Protein AF-S7Q0W9-F1 (afdb_monomer_lite)

Structure (mmCIF, N/CA/C/O backbone):
data_AF-S7Q0W9-F1
#
_entry.id   AF-S7Q0W9-F1
#
loop_
_atom_site.group_PDB
_atom_site.id
_atom_site.type_symbol
_atom_site.label_atom_id
_atom_site.label_alt_id
_atom_site.label_comp_id
_atom_site.label_asym_id
_atom_site.label_entity_id
_atom_site.label_seq_id
_atom_site.pdbx_PDB_ins_code
_atom_site.Cartn_x
_atom_site.Cartn_y
_atom_site.Cartn_z
_atom_site.occupancy
_atom_site.B_iso_or_equiv
_atom_site.auth_seq_id
_atom_site.auth_comp_id
_atom_site.auth_asym_id
_atom_site.auth_atom_id
_atom_site.pdbx_PDB_model_num
ATOM 1 N N . MET A 1 1 ? -0.832 9.168 19.005 1.00 63.47 1 MET A N 1
ATOM 2 C CA . MET A 1 1 ? -0.633 8.252 17.858 1.00 63.47 1 MET A CA 1
ATOM 3 C C . MET A 1 1 ? 0.011 8.945 16.665 1.00 63.47 1 MET A C 1
ATOM 5 O O . MET A 1 1 ? 0.946 8.367 16.146 1.00 63.47 1 MET A O 1
ATOM 9 N N . SER 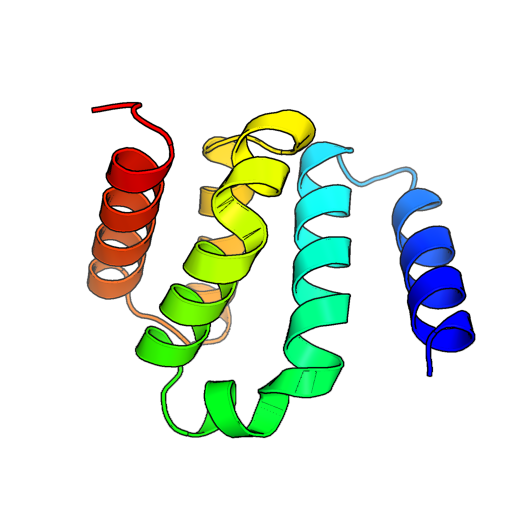A 1 2 ? -0.405 10.161 16.273 1.00 74.88 2 SER A N 1
ATOM 10 C CA . SER A 1 2 ? 0.202 10.893 15.137 1.00 74.88 2 SER A CA 1
ATOM 11 C C . SER A 1 2 ? 1.738 10.989 15.201 1.00 74.88 2 SER A C 1
ATOM 13 O O . SER A 1 2 ? 2.409 10.589 14.261 1.00 74.88 2 SER A O 1
ATOM 15 N N . TRP A 1 3 ? 2.298 11.392 16.348 1.00 79.88 3 TRP A N 1
ATOM 16 C CA . TRP A 1 3 ? 3.754 11.503 16.531 1.00 79.88 3 TRP A CA 1
ATOM 17 C C . TRP A 1 3 ? 4.513 10.182 16.311 1.00 79.88 3 TRP A C 1
ATOM 19 O O . TRP A 1 3 ? 5.547 10.177 15.666 1.00 79.88 3 TRP A O 1
ATOM 29 N N . PHE A 1 4 ? 3.955 9.052 16.759 1.00 81.81 4 PHE A N 1
ATOM 30 C CA . PHE A 1 4 ? 4.564 7.729 16.561 1.00 81.81 4 PHE A CA 1
ATOM 31 C C . PHE A 1 4 ? 4.585 7.299 15.087 1.00 81.81 4 PHE A C 1
ATOM 33 O O . PHE A 1 4 ? 5.496 6.601 14.663 1.00 81.81 4 PHE A O 1
ATOM 40 N N . VAL A 1 5 ? 3.572 7.690 14.307 1.00 83.31 5 VAL A N 1
ATOM 41 C CA . VAL A 1 5 ? 3.547 7.413 12.863 1.00 83.31 5 VAL A CA 1
ATOM 42 C C . VAL A 1 5 ? 4.626 8.226 12.154 1.00 83.31 5 VAL A C 1
ATOM 44 O O . VAL A 1 5 ? 5.331 7.669 11.327 1.00 83.31 5 VAL A O 1
ATOM 47 N N . ILE A 1 6 ? 4.775 9.504 12.511 1.00 84.94 6 ILE A N 1
ATOM 48 C CA . ILE A 1 6 ? 5.783 10.395 11.920 1.00 84.94 6 ILE A CA 1
ATOM 49 C C . ILE A 1 6 ? 7.196 9.881 12.211 1.00 84.94 6 ILE A C 1
ATOM 51 O O . ILE A 1 6 ? 7.958 9.685 11.277 1.00 84.94 6 ILE A O 1
ATOM 55 N N . ASP A 1 7 ? 7.497 9.563 13.471 1.00 89.19 7 ASP A N 1
ATOM 56 C CA . ASP A 1 7 ? 8.800 9.030 13.902 1.00 89.19 7 ASP A CA 1
ATOM 57 C C . ASP A 1 7 ? 9.179 7.750 13.131 1.00 89.19 7 ASP A C 1
ATOM 59 O O . ASP A 1 7 ? 10.284 7.601 12.619 1.00 89.19 7 ASP A O 1
ATOM 63 N N . LYS A 1 8 ? 8.212 6.842 12.937 1.00 87.94 8 LYS A N 1
ATOM 64 C CA . LYS A 1 8 ? 8.418 5.615 12.153 1.00 87.94 8 LYS A CA 1
ATOM 65 C C . LYS A 1 8 ? 8.593 5.867 10.659 1.00 87.94 8 LYS A C 1
ATOM 67 O O . LYS A 1 8 ? 9.300 5.109 10.003 1.00 87.94 8 LYS A O 1
ATOM 72 N N . GLU A 1 9 ? 7.919 6.867 10.104 1.00 89.00 9 GLU A N 1
ATOM 73 C CA . GLU A 1 9 ? 8.098 7.245 8.703 1.00 89.00 9 GLU A CA 1
ATOM 74 C C . GLU A 1 9 ? 9.472 7.891 8.488 1.00 89.00 9 GLU A C 1
ATOM 76 O O . GLU A 1 9 ? 10.150 7.521 7.535 1.00 89.00 9 GLU A O 1
ATOM 81 N N . GLU A 1 10 ? 9.922 8.763 9.392 1.00 87.56 10 GLU A N 1
ATOM 82 C CA . GLU A 1 10 ? 11.266 9.361 9.361 1.00 87.56 10 GLU A CA 1
ATOM 83 C C . GLU A 1 10 ? 12.356 8.278 9.375 1.00 87.56 10 GLU A C 1
ATOM 85 O O . GLU A 1 10 ? 13.178 8.242 8.459 1.00 87.56 10 GLU A O 1
ATOM 90 N N . GLU A 1 11 ? 12.274 7.306 10.293 1.00 90.00 11 GLU A N 1
ATOM 91 C CA . GLU A 1 11 ? 13.184 6.147 10.325 1.00 90.00 11 GLU A CA 1
ATOM 92 C C . GLU A 1 11 ? 13.221 5.374 8.987 1.00 90.00 11 GLU A C 1
ATOM 94 O O . GLU A 1 11 ? 14.271 4.885 8.571 1.00 90.00 11 GLU A O 1
ATOM 99 N N . ILE A 1 12 ? 12.081 5.235 8.295 1.00 91.62 12 ILE A N 1
ATOM 100 C CA . ILE A 1 12 ? 12.007 4.545 6.994 1.00 91.62 12 ILE A CA 1
ATOM 101 C C . ILE A 1 12 ? 12.714 5.360 5.906 1.00 91.62 12 ILE A C 1
ATOM 103 O O . ILE A 1 12 ? 13.405 4.789 5.055 1.00 91.62 12 ILE A O 1
ATOM 107 N N . PHE A 1 13 ? 12.538 6.681 5.903 1.00 89.38 13 PHE A N 1
ATOM 108 C CA . PHE A 1 13 ? 13.129 7.538 4.877 1.00 89.38 13 PHE A CA 1
ATOM 109 C C . PHE A 1 13 ? 14.651 7.679 5.013 1.00 89.38 13 PHE A C 1
ATOM 111 O O . PHE A 1 13 ? 15.322 7.878 3.998 1.00 89.38 13 PHE A O 1
ATOM 118 N N . GLU A 1 14 ? 15.196 7.449 6.207 1.00 92.38 14 GLU A N 1
ATOM 119 C CA . GLU A 1 14 ? 16.638 7.412 6.493 1.00 92.38 14 GLU A CA 1
ATOM 120 C C . GLU A 1 14 ? 17.355 6.130 6.012 1.00 92.38 14 GLU A C 1
ATOM 122 O O . GLU A 1 14 ? 18.575 6.034 6.110 1.00 92.38 14 GLU A O 1
ATOM 127 N N . LEU A 1 15 ? 16.644 5.132 5.466 1.00 89.50 15 LEU A N 1
ATOM 128 C CA . LEU A 1 15 ? 17.269 3.893 4.979 1.00 89.50 15 LEU A CA 1
ATOM 129 C C . LEU A 1 15 ? 18.049 4.108 3.668 1.00 89.50 15 LEU A C 1
ATOM 131 O O . LEU A 1 15 ? 17.453 4.188 2.598 1.00 89.50 15 LEU A O 1
ATOM 135 N N . ASP A 1 16 ? 19.378 4.130 3.710 1.00 89.44 16 ASP A N 1
ATOM 136 C CA . ASP A 1 16 ? 20.207 4.404 2.520 1.00 89.44 16 ASP A CA 1
ATOM 137 C C . ASP A 1 16 ? 20.120 3.327 1.416 1.00 89.44 16 ASP A C 1
ATOM 139 O O . ASP A 1 16 ? 20.247 3.631 0.231 1.00 89.44 16 ASP A O 1
ATOM 143 N N . ASP A 1 17 ? 19.842 2.073 1.785 1.00 92.62 17 ASP A N 1
ATOM 144 C CA . ASP A 1 17 ? 19.868 0.920 0.867 1.00 92.62 17 ASP A CA 1
ATOM 145 C C . ASP A 1 17 ? 18.491 0.560 0.271 1.00 92.62 17 ASP A C 1
ATOM 147 O O . ASP A 1 17 ? 18.312 -0.510 -0.322 1.00 92.62 17 ASP A O 1
ATOM 151 N N . VAL A 1 18 ? 17.488 1.427 0.439 1.00 92.69 18 VAL A N 1
ATOM 152 C CA . VAL A 1 18 ? 16.115 1.194 -0.033 1.00 92.69 18 VAL A CA 1
ATOM 153 C C . VAL A 1 18 ? 15.709 2.296 -1.003 1.00 92.69 18 VAL A C 1
ATOM 155 O O . VAL A 1 18 ? 15.897 3.478 -0.730 1.00 92.69 18 VAL A O 1
ATOM 158 N N . ARG A 1 19 ? 15.114 1.910 -2.137 1.00 94.06 19 ARG A N 1
ATOM 159 C CA . ARG A 1 19 ? 14.589 2.863 -3.124 1.00 94.06 19 ARG A CA 1
ATOM 160 C C . ARG A 1 19 ? 13.466 3.702 -2.520 1.00 94.06 19 ARG A C 1
ATOM 162 O O . ARG A 1 19 ? 12.656 3.185 -1.749 1.00 94.06 19 ARG A O 1
ATOM 169 N N . ASP A 1 20 ? 13.359 4.956 -2.939 1.00 95.31 20 ASP A N 1
ATOM 170 C CA . ASP A 1 20 ? 12.350 5.883 -2.421 1.00 95.31 20 ASP A CA 1
ATOM 171 C C . ASP A 1 20 ? 10.920 5.378 -2.636 1.00 95.31 20 ASP A C 1
ATOM 173 O O . ASP A 1 20 ? 10.082 5.479 -1.741 1.00 95.31 20 ASP A O 1
ATOM 177 N N . GLU A 1 21 ? 10.640 4.728 -3.765 1.00 96.50 21 GLU A N 1
ATOM 178 C CA . GLU A 1 21 ? 9.316 4.166 -4.034 1.00 96.50 21 GLU A CA 1
ATOM 179 C C . GLU A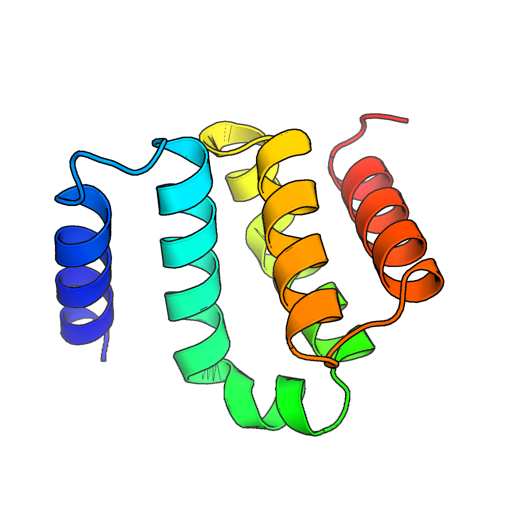 1 21 ? 8.964 3.014 -3.081 1.00 96.50 21 GLU A C 1
ATOM 181 O O . GLU A 1 21 ? 7.810 2.858 -2.674 1.00 96.50 21 GLU A O 1
ATOM 186 N N . ASP A 1 22 ? 9.958 2.207 -2.698 1.00 96.06 22 ASP A N 1
ATOM 187 C CA . ASP A 1 22 ? 9.765 1.116 -1.742 1.00 96.06 22 ASP A CA 1
ATOM 188 C C . ASP A 1 22 ? 9.601 1.667 -0.315 1.00 96.06 22 ASP A C 1
ATOM 190 O O . ASP A 1 22 ? 8.752 1.174 0.430 1.00 96.06 22 ASP A O 1
ATOM 194 N N . LYS A 1 23 ? 10.325 2.740 0.043 1.00 96.75 23 LYS A N 1
ATOM 195 C CA . LYS A 1 23 ? 10.127 3.483 1.302 1.00 96.75 23 LYS A CA 1
ATOM 196 C C . LYS A 1 23 ? 8.712 4.044 1.403 1.00 96.75 23 LYS A C 1
ATOM 198 O O . LYS A 1 23 ? 8.068 3.890 2.439 1.00 96.75 23 LYS A O 1
ATOM 203 N N . VAL A 1 24 ? 8.186 4.618 0.318 1.00 97.00 24 VAL A N 1
ATOM 204 C CA . VAL A 1 24 ? 6.791 5.081 0.256 1.00 97.00 24 VAL A CA 1
ATOM 205 C C . VAL A 1 24 ? 5.832 3.919 0.521 1.00 97.00 24 VAL A C 1
ATOM 207 O O . VAL A 1 24 ? 4.945 4.044 1.364 1.00 97.00 24 VAL A O 1
ATOM 210 N N . MET A 1 25 ? 6.020 2.761 -0.119 1.00 98.06 25 MET A N 1
ATOM 211 C CA . MET A 1 25 ? 5.178 1.584 0.145 1.00 98.06 25 MET A CA 1
ATOM 212 C C . MET A 1 25 ? 5.254 1.121 1.609 1.00 98.06 25 MET A C 1
ATOM 214 O O . MET A 1 25 ? 4.216 0.810 2.202 1.00 98.06 25 MET A O 1
ATOM 218 N N . MET A 1 26 ? 6.452 1.118 2.202 1.00 96.81 26 MET A N 1
ATOM 219 C CA . MET A 1 26 ? 6.668 0.784 3.615 1.00 96.81 26 MET A CA 1
ATOM 220 C C . MET A 1 26 ? 5.941 1.755 4.550 1.00 96.81 26 MET A C 1
ATOM 222 O O . MET A 1 26 ? 5.237 1.306 5.455 1.00 96.81 26 MET A O 1
ATOM 226 N N . ALA A 1 27 ? 6.069 3.062 4.312 1.00 96.69 27 ALA A N 1
ATOM 227 C CA . ALA A 1 27 ? 5.434 4.114 5.102 1.00 96.69 27 ALA A CA 1
ATOM 228 C C . ALA A 1 27 ? 3.900 4.019 5.042 1.00 96.69 27 ALA A C 1
ATOM 230 O O . ALA A 1 27 ? 3.235 3.918 6.078 1.00 96.69 27 ALA A O 1
ATOM 231 N N . LEU A 1 28 ? 3.336 3.948 3.829 1.00 97.50 28 LEU A N 1
ATOM 232 C CA . LEU A 1 28 ? 1.890 3.830 3.621 1.00 97.50 28 LEU A CA 1
ATOM 233 C C . LEU A 1 28 ? 1.332 2.575 4.298 1.00 97.50 28 LEU A C 1
ATOM 235 O O . LEU A 1 28 ? 0.319 2.637 5.000 1.00 97.50 28 LEU A O 1
ATOM 239 N N . TRP A 1 29 ? 2.001 1.430 4.131 1.00 97.69 29 TRP A N 1
ATOM 240 C CA . TRP A 1 29 ? 1.572 0.196 4.780 1.00 97.69 29 TRP A CA 1
ATOM 241 C C . TRP A 1 29 ? 1.684 0.270 6.300 1.00 97.69 29 TRP A C 1
ATOM 243 O O . TRP A 1 29 ? 0.747 -0.123 6.994 1.00 97.69 29 TRP A O 1
ATOM 253 N N . GLY A 1 30 ? 2.809 0.767 6.822 1.00 96.00 30 GLY A N 1
ATOM 254 C CA . GLY A 1 30 ? 3.061 0.893 8.256 1.00 96.00 30 GLY A CA 1
ATOM 255 C C . GLY A 1 30 ? 1.982 1.719 8.950 1.00 96.00 30 GLY A C 1
ATOM 256 O O . GLY A 1 30 ? 1.402 1.280 9.949 1.00 96.00 30 GLY A O 1
ATOM 257 N N . ARG A 1 31 ? 1.629 2.863 8.357 1.00 95.31 31 ARG A N 1
ATOM 258 C CA . ARG A 1 31 ? 0.518 3.708 8.804 1.00 95.31 31 ARG A CA 1
ATOM 259 C C . ARG A 1 31 ? -0.815 2.962 8.772 1.00 95.31 31 ARG A C 1
ATOM 261 O O . ARG A 1 31 ? -1.545 2.958 9.765 1.00 95.31 31 ARG A O 1
ATOM 268 N N . TRP A 1 32 ? -1.131 2.310 7.654 1.00 97.12 32 TRP A N 1
ATOM 269 C CA . TRP A 1 32 ? -2.414 1.636 7.480 1.00 97.12 32 TRP A CA 1
ATOM 270 C C . TRP A 1 32 ? -2.605 0.472 8.453 1.00 97.12 32 TRP A C 1
ATOM 272 O O . TRP A 1 32 ? -3.648 0.351 9.105 1.00 97.12 32 TRP A O 1
ATOM 282 N N . ILE A 1 33 ? -1.594 -0.395 8.563 1.00 96.50 33 ILE A N 1
ATOM 283 C CA . ILE A 1 33 ? -1.686 -1.634 9.331 1.00 96.50 33 ILE A CA 1
ATOM 284 C C . ILE A 1 33 ? -1.762 -1.365 10.830 1.00 96.50 33 ILE A C 1
ATOM 286 O O . ILE A 1 33 ? -2.437 -2.114 11.536 1.00 96.50 33 ILE A O 1
ATOM 290 N N . LEU A 1 34 ? -1.155 -0.274 11.312 1.00 94.44 34 LEU A N 1
ATOM 291 C CA . LEU A 1 34 ? -1.246 0.153 12.708 1.00 94.44 34 LEU A CA 1
ATOM 292 C C . LEU A 1 34 ? -2.708 0.323 13.153 1.00 94.44 34 LEU A C 1
ATOM 294 O O . LEU A 1 34 ? -3.071 -0.082 14.255 1.00 94.44 34 LEU A O 1
ATOM 298 N N . LEU A 1 35 ? -3.553 0.874 12.277 1.00 94.81 35 LEU A N 1
ATOM 299 C CA . LEU A 1 35 ? -4.969 1.130 12.554 1.00 94.81 35 LEU A CA 1
ATOM 300 C C . LEU A 1 35 ? -5.882 -0.024 12.113 1.00 94.81 35 LEU A C 1
ATOM 302 O O . LEU A 1 35 ? -6.950 -0.231 12.688 1.00 94.81 35 LEU A O 1
ATOM 306 N N . ASN A 1 36 ? -5.464 -0.802 11.111 1.00 97.31 36 ASN A N 1
ATOM 307 C CA . ASN A 1 36 ? -6.314 -1.784 10.437 1.00 97.31 36 ASN A CA 1
ATOM 308 C C . ASN A 1 36 ? -5.874 -3.245 10.630 1.00 97.31 36 ASN A C 1
ATOM 310 O O . ASN A 1 36 ? -6.416 -4.137 9.971 1.00 97.31 36 ASN A O 1
ATOM 314 N N . ARG A 1 37 ? -4.949 -3.545 11.554 1.00 96.69 37 ARG A N 1
ATOM 315 C CA . ARG A 1 37 ? -4.408 -4.906 11.757 1.00 96.69 37 ARG A CA 1
ATOM 316 C C . ARG A 1 37 ? -5.483 -5.982 11.894 1.00 96.69 37 ARG A C 1
ATOM 318 O O . ARG A 1 37 ? -5.400 -7.020 11.244 1.00 96.69 37 ARG A O 1
ATOM 325 N N . ASN A 1 38 ? -6.510 -5.737 12.705 1.00 97.38 38 ASN A N 1
ATOM 326 C CA . ASN A 1 38 ? -7.588 -6.710 12.917 1.00 97.38 38 ASN A CA 1
ATOM 327 C C . ASN A 1 38 ? -8.427 -6.927 11.649 1.00 97.38 38 ASN A C 1
ATOM 329 O O . ASN A 1 38 ? -8.868 -8.043 11.383 1.00 97.38 38 ASN A O 1
ATOM 333 N N . LYS A 1 39 ? -8.616 -5.876 10.840 1.00 95.50 39 LYS A N 1
ATOM 334 C CA . LYS A 1 39 ? -9.291 -5.965 9.540 1.00 95.50 39 LYS A CA 1
ATOM 335 C C . LYS A 1 39 ? -8.467 -6.801 8.561 1.00 95.50 39 LYS A C 1
ATOM 337 O O . LYS A 1 39 ? -9.043 -7.648 7.889 1.00 95.50 39 LYS A O 1
ATOM 342 N N . PHE A 1 40 ? -7.149 -6.597 8.533 1.00 98.00 40 PHE A N 1
ATOM 343 C CA . PHE A 1 40 ? -6.227 -7.349 7.685 1.00 98.00 40 PHE A CA 1
ATOM 344 C C . PHE A 1 40 ? -6.153 -8.831 8.056 1.00 98.00 40 PHE A C 1
ATOM 346 O O . PHE A 1 40 ? -6.332 -9.681 7.197 1.00 98.00 40 PHE A O 1
ATOM 353 N N . VAL A 1 41 ? -5.946 -9.158 9.335 1.00 98.06 41 VAL A N 1
ATOM 354 C CA . VAL A 1 41 ? -5.788 -10.557 9.778 1.00 98.06 41 VAL A CA 1
ATOM 355 C C . VAL A 1 41 ? -7.072 -11.370 9.610 1.00 98.06 41 VAL A C 1
ATOM 357 O O . VAL A 1 41 ? -7.009 -12.573 9.380 1.00 98.06 41 VAL A O 1
ATOM 360 N N . ARG A 1 42 ? -8.242 -10.728 9.698 1.00 98.25 42 ARG A N 1
ATOM 361 C CA . ARG A 1 42 ? -9.528 -11.403 9.484 1.00 98.25 42 ARG A CA 1
ATOM 362 C C . ARG A 1 42 ? -9.704 -11.890 8.043 1.00 98.25 42 ARG A C 1
ATOM 364 O O . ARG A 1 42 ? -10.341 -12.916 7.835 1.00 98.25 42 ARG A O 1
ATOM 371 N N . ASP A 1 43 ? -9.200 -11.136 7.071 1.00 98.31 43 ASP A N 1
ATOM 372 C CA . ASP A 1 43 ? -9.245 -11.475 5.648 1.00 98.31 43 ASP A CA 1
ATOM 373 C C . ASP A 1 43 ? -8.130 -10.708 4.929 1.00 98.31 43 ASP A C 1
ATOM 375 O O . ASP A 1 43 ? -8.269 -9.512 4.651 1.00 98.31 43 ASP A O 1
ATOM 379 N N . TYR A 1 44 ? -7.016 -11.391 4.651 1.00 98.50 44 TYR A N 1
ATOM 380 C CA . TYR A 1 44 ? -5.830 -10.762 4.069 1.00 98.50 44 TYR A CA 1
ATOM 381 C C . TYR A 1 44 ? -6.127 -10.112 2.723 1.00 98.50 44 TYR A C 1
ATOM 383 O O . TYR A 1 44 ? -5.710 -8.983 2.483 1.00 98.50 44 TYR A O 1
ATOM 391 N N . TYR A 1 45 ? -6.906 -10.778 1.869 1.00 98.56 45 TYR A N 1
ATOM 392 C CA . TYR A 1 45 ? -7.230 -10.261 0.546 1.00 98.56 45 TYR A CA 1
ATOM 393 C C . TYR A 1 45 ? -8.088 -8.999 0.629 1.00 98.56 45 TYR A C 1
ATOM 395 O O . TYR A 1 45 ? -7.741 -7.976 0.037 1.00 98.56 45 TYR A O 1
ATOM 403 N N . ARG A 1 46 ? -9.180 -9.026 1.403 1.00 98.44 46 ARG A N 1
ATOM 404 C CA . ARG A 1 46 ? -10.022 -7.832 1.591 1.00 98.44 46 ARG A CA 1
ATOM 405 C C . ARG A 1 46 ? -9.282 -6.716 2.322 1.00 98.44 46 ARG A C 1
ATOM 407 O O . ARG A 1 46 ? -9.543 -5.546 2.057 1.00 98.44 46 ARG A O 1
ATOM 414 N N . GLY A 1 47 ? -8.373 -7.064 3.230 1.00 98.44 47 GLY A N 1
ATOM 415 C CA . GLY A 1 47 ? -7.491 -6.113 3.891 1.00 98.44 47 GLY A CA 1
ATOM 416 C C . GLY A 1 47 ? -6.563 -5.411 2.902 1.00 98.44 47 GLY A C 1
ATOM 417 O O . GLY A 1 47 ? -6.515 -4.187 2.890 1.00 98.44 47 GLY A O 1
ATOM 418 N N . THR A 1 48 ? -5.899 -6.161 2.022 1.00 98.56 48 THR A N 1
ATOM 419 C CA . THR A 1 48 ? -5.039 -5.587 0.979 1.00 98.56 48 THR A CA 1
ATOM 420 C C . THR A 1 48 ? -5.825 -4.728 -0.010 1.00 98.56 48 THR A C 1
ATOM 422 O O . THR A 1 48 ? -5.351 -3.656 -0.373 1.00 98.56 48 THR A O 1
ATOM 425 N N . ILE A 1 49 ? -7.032 -5.142 -0.416 1.00 98.69 49 ILE A N 1
ATOM 426 C CA . ILE A 1 49 ? -7.905 -4.300 -1.252 1.00 98.69 49 ILE A CA 1
ATOM 427 C C . ILE A 1 49 ? -8.215 -2.980 -0.544 1.00 98.69 49 ILE A C 1
ATOM 429 O O . ILE A 1 49 ? -8.040 -1.927 -1.142 1.00 98.69 49 ILE A O 1
ATOM 433 N N . ALA A 1 50 ? -8.581 -3.021 0.739 1.00 98.62 50 ALA A N 1
ATOM 434 C CA . ALA A 1 50 ? -8.874 -1.809 1.497 1.00 98.62 50 ALA A CA 1
ATOM 435 C C . ALA A 1 50 ? -7.657 -0.881 1.660 1.00 98.62 50 ALA A C 1
ATOM 437 O O . ALA A 1 50 ? -7.825 0.332 1.651 1.00 98.62 50 ALA A O 1
ATOM 438 N N . PHE A 1 51 ? -6.450 -1.434 1.797 1.00 98.56 51 PHE A N 1
ATOM 439 C CA . PHE A 1 51 ? -5.214 -0.651 1.777 1.00 98.56 51 PHE A CA 1
ATOM 440 C C . PHE A 1 51 ? -5.017 0.058 0.428 1.00 98.56 51 PHE A C 1
ATOM 442 O O . PHE A 1 51 ? -4.727 1.251 0.393 1.00 98.56 51 PHE A O 1
ATOM 449 N N . VAL A 1 52 ? -5.211 -0.661 -0.682 1.00 98.50 52 VAL A N 1
ATOM 450 C CA . VAL A 1 52 ? -5.097 -0.084 -2.030 1.00 98.50 52 VAL A CA 1
ATOM 451 C C . VAL A 1 52 ? -6.171 0.977 -2.269 1.00 98.50 52 VAL A C 1
ATOM 453 O O . VAL A 1 52 ? -5.844 2.040 -2.780 1.00 98.50 52 VAL A O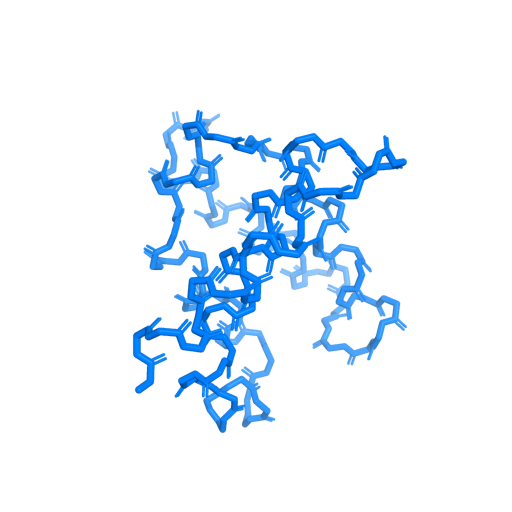 1
ATOM 456 N N . ASP A 1 53 ? -7.418 0.737 -1.861 1.00 98.50 53 ASP A N 1
ATOM 457 C CA . ASP A 1 53 ? -8.508 1.717 -1.965 1.00 98.50 53 ASP A CA 1
ATOM 458 C C . ASP A 1 53 ? -8.192 3.024 -1.230 1.00 98.50 53 ASP A C 1
ATOM 460 O O . ASP A 1 53 ? -8.566 4.099 -1.690 1.00 98.50 53 ASP A O 1
ATOM 464 N N . GLU A 1 54 ? -7.503 2.941 -0.092 1.00 98.50 54 GLU A N 1
ATOM 465 C CA . GLU A 1 54 ? -7.165 4.109 0.722 1.00 98.50 54 GLU A CA 1
ATOM 466 C C . GLU A 1 54 ? -5.994 4.912 0.143 1.00 98.50 54 GLU A C 1
ATOM 468 O O . GLU A 1 54 ? -5.975 6.136 0.253 1.00 98.50 54 GLU A O 1
ATOM 473 N N . TYR A 1 55 ? -5.033 4.243 -0.500 1.00 98.31 55 TYR A N 1
ATOM 474 C CA . TYR A 1 55 ? -3.760 4.858 -0.882 1.00 98.31 55 TYR A CA 1
ATOM 475 C C . TYR A 1 55 ? -3.444 4.855 -2.376 1.00 98.31 55 TYR A C 1
ATOM 477 O O . TYR A 1 55 ? -2.350 5.275 -2.749 1.00 98.31 55 TYR A O 1
ATOM 485 N N . TRP A 1 56 ? -4.353 4.427 -3.257 1.00 98.19 56 TRP A N 1
ATOM 486 C CA . TRP A 1 56 ? -4.061 4.324 -4.693 1.00 98.19 56 TRP A CA 1
ATOM 487 C C . TRP A 1 56 ? -3.536 5.634 -5.308 1.00 98.19 56 TRP A C 1
ATOM 489 O O . TRP A 1 56 ? -2.640 5.575 -6.147 1.00 98.19 56 TRP A O 1
ATOM 499 N N . GLU A 1 57 ? -4.027 6.804 -4.882 1.00 97.94 57 GLU A N 1
ATOM 500 C CA . GLU A 1 57 ? -3.541 8.105 -5.373 1.00 97.94 57 GLU A CA 1
ATOM 501 C C . GLU A 1 57 ? -2.087 8.353 -4.968 1.00 97.94 57 GLU A C 1
ATOM 503 O O . GLU A 1 57 ? -1.260 8.714 -5.804 1.00 97.94 57 GLU A O 1
ATOM 508 N N . MET A 1 58 ? -1.753 8.103 -3.698 1.00 97.69 58 MET A N 1
ATOM 509 C CA . MET A 1 58 ? -0.388 8.258 -3.189 1.00 97.69 58 MET A CA 1
ATOM 510 C C . MET A 1 58 ? 0.556 7.250 -3.838 1.00 97.69 58 MET A C 1
ATOM 512 O O . MET A 1 58 ? 1.648 7.617 -4.261 1.00 97.69 58 MET A O 1
ATOM 516 N N . ILE A 1 59 ? 0.113 6.000 -3.996 1.00 98.00 59 ILE A N 1
ATOM 517 C CA . ILE A 1 59 ? 0.871 4.974 -4.712 1.00 98.00 59 ILE A CA 1
ATOM 518 C C . ILE A 1 59 ? 1.126 5.445 -6.146 1.00 98.00 59 ILE A C 1
ATOM 520 O O . ILE A 1 59 ? 2.264 5.402 -6.595 1.00 98.00 59 ILE A O 1
ATOM 524 N N . LYS A 1 60 ? 0.117 5.963 -6.854 1.00 97.38 60 LYS A N 1
ATOM 525 C CA . LYS A 1 60 ? 0.273 6.466 -8.226 1.00 97.38 60 LYS A CA 1
ATOM 526 C C . LYS A 1 60 ? 1.273 7.619 -8.324 1.00 97.38 60 LYS A C 1
ATOM 528 O O . LYS A 1 60 ? 2.054 7.644 -9.271 1.00 97.38 60 LYS A O 1
ATOM 533 N N . LEU A 1 61 ? 1.229 8.562 -7.385 1.00 97.12 61 LEU A N 1
ATOM 534 C CA . LEU A 1 61 ? 2.040 9.780 -7.430 1.00 97.12 61 LEU A CA 1
ATOM 535 C C . LEU A 1 61 ? 3.477 9.583 -6.931 1.00 97.12 61 LEU A C 1
ATOM 537 O O . LEU A 1 61 ? 4.363 10.278 -7.419 1.00 97.12 61 LEU A O 1
ATOM 541 N N . ALA A 1 62 ? 3.706 8.676 -5.977 1.00 96.06 62 ALA A N 1
ATOM 542 C CA . ALA A 1 62 ? 4.963 8.619 -5.226 1.00 96.06 62 ALA A CA 1
ATOM 543 C C . ALA A 1 62 ? 5.697 7.266 -5.261 1.00 96.06 62 ALA A C 1
ATOM 545 O O . ALA A 1 62 ? 6.863 7.223 -4.888 1.00 96.06 62 ALA A O 1
ATOM 546 N N . ALA A 1 63 ? 5.062 6.170 -5.699 1.00 96.44 63 ALA A N 1
ATOM 547 C CA . ALA A 1 63 ? 5.701 4.843 -5.722 1.00 96.44 63 ALA A CA 1
ATOM 548 C C . ALA A 1 63 ? 5.602 4.129 -7.082 1.00 96.44 63 ALA A C 1
ATOM 550 O O . ALA A 1 63 ? 6.533 3.490 -7.568 1.00 96.44 63 ALA A O 1
ATOM 551 N N . GLY A 1 64 ? 4.448 4.228 -7.728 1.00 95.56 64 GLY A N 1
ATOM 552 C CA . GLY A 1 64 ? 4.149 3.582 -8.991 1.00 95.56 64 GLY A CA 1
ATOM 553 C C . GLY A 1 64 ? 3.824 2.090 -8.877 1.00 95.56 64 GLY A C 1
ATOM 554 O O . GLY A 1 64 ? 3.906 1.437 -7.835 1.00 95.56 64 GLY A O 1
ATOM 555 N N . TRP A 1 65 ? 3.429 1.534 -10.022 1.00 96.56 65 TRP A N 1
ATOM 556 C CA . TRP A 1 65 ? 2.950 0.155 -10.139 1.00 96.56 65 TRP A CA 1
ATOM 557 C C . TRP A 1 65 ? 4.011 -0.886 -9.753 1.00 96.56 65 TRP A C 1
ATOM 559 O O . TRP A 1 65 ? 3.703 -1.881 -9.098 1.00 96.56 65 TRP A O 1
ATOM 569 N N . SER A 1 66 ? 5.272 -0.658 -10.135 1.00 96.62 66 SER A N 1
ATOM 570 C CA . SER A 1 66 ? 6.369 -1.597 -9.877 1.00 96.62 66 SER A CA 1
ATOM 571 C C . SER A 1 66 ? 6.638 -1.775 -8.383 1.00 96.62 66 SER A C 1
ATOM 573 O O . SER A 1 66 ? 6.812 -2.909 -7.939 1.00 96.62 66 SER A O 1
ATOM 575 N N . ALA A 1 67 ? 6.620 -0.687 -7.608 1.00 97.56 67 ALA A N 1
ATOM 576 C CA . ALA A 1 67 ? 6.788 -0.740 -6.158 1.00 97.56 67 ALA A CA 1
ATOM 577 C C . ALA A 1 67 ? 5.609 -1.461 -5.487 1.00 97.56 67 ALA A C 1
ATOM 579 O O . ALA A 1 67 ? 5.824 -2.374 -4.689 1.00 97.56 67 ALA A O 1
ATOM 580 N N . LEU A 1 68 ? 4.365 -1.171 -5.897 1.00 98.12 68 LEU A N 1
ATOM 581 C CA . LEU A 1 68 ? 3.192 -1.915 -5.419 1.00 98.12 68 LEU A CA 1
ATOM 582 C C . LEU A 1 68 ? 3.310 -3.417 -5.715 1.00 98.12 68 LEU A C 1
ATOM 584 O O . LEU A 1 68 ? 3.011 -4.246 -4.857 1.00 98.12 68 LEU A O 1
ATOM 588 N N . ARG A 1 69 ? 3.772 -3.797 -6.910 1.00 97.88 69 ARG A N 1
ATOM 589 C CA . ARG A 1 69 ? 3.978 -5.209 -7.252 1.00 97.88 69 ARG A CA 1
ATOM 590 C C . ARG A 1 69 ? 5.020 -5.868 -6.352 1.00 97.88 69 ARG A C 1
ATOM 592 O O . ARG A 1 69 ? 4.754 -6.959 -5.854 1.00 97.88 69 ARG A O 1
ATOM 599 N N . VAL A 1 70 ? 6.183 -5.246 -6.155 1.00 97.38 70 VAL A N 1
ATOM 600 C CA . VAL A 1 70 ? 7.232 -5.773 -5.261 1.00 97.38 70 VAL A CA 1
ATOM 601 C C . VAL A 1 70 ? 6.684 -5.935 -3.843 1.00 97.38 70 VAL A C 1
ATOM 603 O O . VAL A 1 70 ? 6.839 -6.998 -3.239 1.00 97.38 70 VAL A O 1
ATOM 606 N N . TRP A 1 71 ? 5.938 -4.942 -3.360 1.00 97.81 71 TRP A N 1
ATOM 607 C CA . TRP A 1 71 ? 5.271 -4.989 -2.064 1.00 97.81 71 TRP A CA 1
ATOM 608 C C . TRP A 1 71 ? 4.309 -6.181 -1.934 1.00 97.81 71 TRP A C 1
ATOM 610 O O . TRP A 1 71 ? 4.360 -6.942 -0.968 1.00 97.81 71 TRP A O 1
ATOM 620 N N . LEU A 1 72 ? 3.465 -6.413 -2.941 1.00 98.38 72 LEU A N 1
ATOM 621 C CA . LEU A 1 72 ? 2.522 -7.535 -2.949 1.00 98.38 72 LEU A CA 1
ATOM 622 C C . LEU A 1 72 ? 3.216 -8.901 -3.062 1.00 98.38 72 LEU A C 1
ATOM 624 O O . LEU A 1 72 ? 2.704 -9.888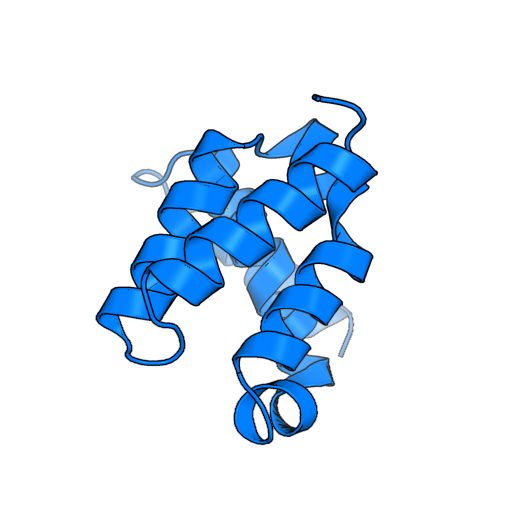 -2.535 1.00 98.38 72 LEU A O 1
ATOM 628 N N . LEU A 1 73 ? 4.393 -8.984 -3.688 1.00 97.94 73 LEU A N 1
ATOM 629 C CA . LEU A 1 73 ? 5.185 -10.218 -3.685 1.00 97.94 73 LEU A CA 1
ATOM 630 C C . LEU A 1 73 ? 5.672 -10.573 -2.275 1.00 97.94 73 LEU A C 1
ATOM 632 O O . LEU A 1 73 ? 5.676 -11.753 -1.921 1.00 97.94 73 LEU A O 1
ATOM 636 N N . MET A 1 74 ? 5.971 -9.584 -1.427 1.00 97.44 74 MET A N 1
ATOM 637 C CA . MET A 1 74 ? 6.273 -9.845 -0.015 1.00 97.44 74 MET A CA 1
ATOM 638 C C . MET A 1 74 ? 5.083 -10.469 0.722 1.00 97.44 74 MET A C 1
ATOM 640 O O . MET A 1 74 ? 5.282 -11.289 1.619 1.00 97.44 74 MET A O 1
ATOM 644 N N . PHE A 1 75 ? 3.845 -10.168 0.324 1.00 98.12 75 PHE A N 1
ATOM 645 C CA . PHE A 1 75 ? 2.654 -10.775 0.930 1.00 98.12 75 PHE A CA 1
ATOM 646 C C . PHE A 1 75 ? 2.522 -12.245 0.534 1.00 98.12 75 PHE A C 1
ATOM 648 O O . PHE A 1 75 ? 2.066 -13.052 1.342 1.00 98.12 75 PHE A O 1
ATOM 655 N N . VAL A 1 76 ? 2.975 -12.612 -0.666 1.00 98.12 76 VAL A N 1
ATOM 656 C CA . VAL A 1 76 ? 3.051 -14.015 -1.096 1.00 98.12 76 VAL A CA 1
ATOM 657 C C . VAL A 1 76 ? 4.111 -14.768 -0.303 1.00 98.12 76 VAL A C 1
ATOM 659 O O . VAL A 1 76 ? 3.824 -15.836 0.237 1.00 98.12 76 VAL A O 1
ATOM 662 N N . VAL A 1 77 ? 5.313 -14.196 -0.164 1.00 98.06 77 VAL A N 1
ATOM 663 C CA . VAL A 1 77 ? 6.407 -14.798 0.622 1.00 98.06 77 VAL A CA 1
ATOM 664 C C . VAL A 1 77 ? 5.971 -15.051 2.069 1.00 98.06 77 VAL A C 1
ATOM 666 O O . VAL A 1 77 ? 6.246 -16.114 2.625 1.00 98.06 77 VAL A O 1
ATOM 669 N N . ASN A 1 78 ? 5.213 -14.120 2.651 1.00 97.44 78 ASN A N 1
ATOM 670 C CA . ASN A 1 78 ? 4.671 -14.234 4.006 1.00 97.44 78 ASN A CA 1
ATOM 671 C C . ASN A 1 78 ? 3.339 -15.008 4.095 1.00 97.44 78 ASN A C 1
ATOM 673 O O . ASN A 1 78 ? 2.753 -15.090 5.173 1.00 97.44 78 ASN A O 1
ATOM 677 N N . ARG A 1 79 ? 2.868 -15.612 2.993 1.00 97.62 79 ARG A N 1
ATOM 678 C CA . ARG A 1 79 ? 1.634 -16.420 2.912 1.00 97.62 79 ARG A CA 1
ATOM 679 C C . ARG A 1 79 ? 0.352 -15.673 3.303 1.00 97.62 79 ARG A C 1
ATOM 681 O O . ARG A 1 79 ? -0.615 -16.292 3.743 1.00 97.62 79 ARG A O 1
ATOM 688 N N . PHE A 1 80 ? 0.329 -14.356 3.123 1.00 98.06 80 PHE A N 1
ATOM 689 C CA . PHE A 1 80 ? -0.882 -13.549 3.270 1.00 98.06 80 PHE A CA 1
ATOM 690 C C . PHE A 1 80 ? -1.742 -13.589 2.009 1.00 98.06 80 PHE A C 1
ATOM 692 O O . PHE A 1 80 ? -2.965 -13.587 2.113 1.00 98.06 80 PHE A O 1
ATOM 699 N N . LEU A 1 81 ? -1.116 -13.647 0.829 1.00 98.56 81 LEU A N 1
ATOM 700 C CA . LEU A 1 81 ? -1.805 -13.716 -0.459 1.00 98.56 81 LEU A CA 1
ATOM 701 C C . LEU A 1 81 ? -1.262 -14.850 -1.328 1.00 98.56 81 LEU A C 1
ATOM 703 O O . LEU A 1 81 ? -0.094 -15.219 -1.229 1.00 98.56 81 LEU A O 1
ATOM 707 N N . ASP A 1 82 ? -2.096 -15.352 -2.232 1.00 98.31 82 ASP A N 1
ATOM 708 C CA . ASP A 1 82 ? -1.655 -16.166 -3.365 1.00 98.31 82 ASP A CA 1
ATOM 709 C C . ASP A 1 82 ? -1.414 -15.315 -4.631 1.00 98.31 82 ASP A C 1
ATOM 711 O O . ASP A 1 82 ? -1.751 -14.129 -4.704 1.00 98.31 82 ASP A O 1
ATOM 715 N N . GLY A 1 83 ? -0.819 -15.918 -5.665 1.00 97.44 83 GLY A N 1
ATOM 716 C CA . GLY A 1 83 ? -0.512 -15.211 -6.913 1.00 97.44 83 GLY A CA 1
ATOM 717 C C . GLY A 1 83 ? -1.748 -14.710 -7.673 1.00 97.44 83 GLY A C 1
ATOM 718 O O . GLY A 1 83 ? -1.697 -13.653 -8.305 1.00 97.44 83 GLY A O 1
ATOM 719 N N . ALA A 1 84 ? -2.877 -15.419 -7.591 1.00 98.31 84 ALA A N 1
ATOM 720 C CA . ALA A 1 84 ? -4.118 -14.998 -8.237 1.00 98.31 84 ALA A CA 1
ATOM 721 C C . ALA A 1 84 ? -4.729 -13.787 -7.518 1.00 98.31 84 ALA A C 1
ATOM 723 O O . ALA A 1 84 ? -5.244 -12.873 -8.163 1.00 98.31 84 ALA A O 1
ATOM 724 N N . GLN A 1 85 ? -4.639 -13.753 -6.191 1.00 98.56 85 GLN A N 1
ATOM 725 C CA . GLN A 1 85 ? -5.012 -12.611 -5.373 1.00 98.56 85 GLN A CA 1
ATOM 726 C C . GLN A 1 85 ? -4.137 -11.401 -5.696 1.00 98.56 85 GLN A C 1
ATOM 728 O O . GLN A 1 85 ? -4.692 -10.337 -5.954 1.00 98.56 85 GLN A O 1
ATOM 733 N N . VAL A 1 86 ? -2.812 -11.557 -5.802 1.00 98.50 86 VAL A N 1
ATOM 734 C CA . VAL A 1 86 ? -1.918 -10.464 -6.234 1.00 98.50 86 VAL A CA 1
ATOM 735 C C . VAL A 1 86 ? -2.334 -9.902 -7.593 1.00 98.50 86 VAL A C 1
ATOM 737 O O . VAL A 1 86 ? -2.493 -8.690 -7.727 1.00 98.50 86 VAL A O 1
ATOM 740 N N . ALA A 1 87 ? -2.584 -10.760 -8.586 1.00 98.38 87 ALA A N 1
ATOM 741 C CA . ALA A 1 87 ? -3.029 -10.315 -9.907 1.00 98.38 87 ALA A CA 1
ATOM 742 C C . ALA A 1 87 ? -4.360 -9.541 -9.850 1.00 98.38 87 ALA A C 1
ATOM 744 O O . ALA A 1 87 ? -4.536 -8.548 -10.556 1.00 98.38 87 ALA A O 1
ATOM 745 N N . ARG A 1 88 ? -5.295 -9.959 -8.986 1.00 98.69 88 ARG A N 1
ATOM 746 C CA . ARG A 1 88 ? -6.566 -9.247 -8.777 1.00 98.69 88 ARG A CA 1
ATOM 747 C C . ARG A 1 88 ? -6.370 -7.895 -8.094 1.00 98.69 88 ARG A C 1
ATOM 749 O O . ARG A 1 88 ? -7.023 -6.943 -8.510 1.00 98.69 88 ARG A O 1
ATOM 756 N N . VAL A 1 89 ? -5.480 -7.796 -7.103 1.00 98.62 89 VAL A N 1
ATOM 757 C CA . VAL A 1 89 ? -5.153 -6.519 -6.446 1.00 98.62 89 VAL A CA 1
ATOM 758 C C . VAL A 1 89 ? -4.495 -5.552 -7.433 1.00 98.62 89 VAL A C 1
ATOM 760 O O . VAL A 1 89 ? -4.907 -4.399 -7.505 1.00 98.62 89 VAL A O 1
ATOM 763 N N . LEU A 1 90 ? -3.533 -6.009 -8.241 1.00 98.44 90 LEU A N 1
ATOM 764 C CA . LEU A 1 90 ? -2.885 -5.165 -9.255 1.00 98.44 90 LEU A CA 1
ATOM 765 C C . LEU A 1 90 ? -3.885 -4.665 -10.300 1.00 98.44 90 LEU A C 1
ATOM 767 O O . LEU A 1 90 ? -3.941 -3.470 -10.570 1.00 98.44 90 LEU A O 1
ATOM 771 N N . LYS A 1 91 ? -4.749 -5.552 -10.806 1.00 98.31 91 LYS A N 1
ATOM 772 C CA . LYS A 1 91 ? -5.823 -5.170 -11.733 1.00 98.31 91 LYS A CA 1
ATOM 773 C C . LYS A 1 91 ? -6.810 -4.180 -11.110 1.00 98.31 91 LYS A C 1
ATOM 775 O O . LYS A 1 91 ? -7.377 -3.344 -11.806 1.00 98.31 91 LYS A O 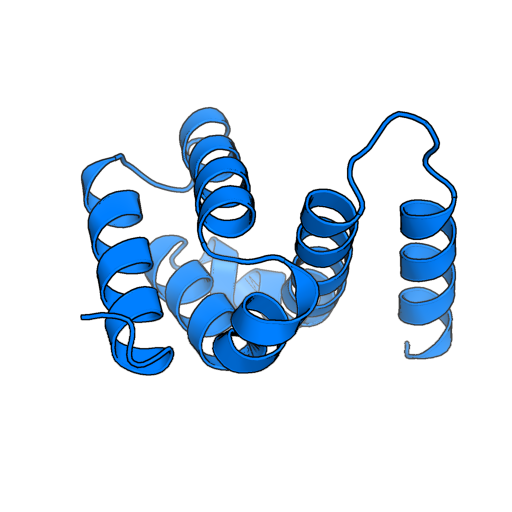1
ATOM 780 N N . HIS A 1 92 ? -7.071 -4.305 -9.811 1.00 98.44 92 HIS A N 1
ATOM 781 C CA . HIS A 1 92 ? -7.916 -3.366 -9.075 1.00 98.44 92 HIS A CA 1
ATOM 782 C C . HIS A 1 92 ? -7.259 -1.985 -8.975 1.00 98.44 92 HIS A C 1
ATOM 784 O O . HIS A 1 92 ? -7.880 -0.990 -9.337 1.00 98.44 92 HIS A O 1
ATOM 790 N N . TYR A 1 93 ? -5.982 -1.938 -8.595 1.00 98.31 93 TYR A N 1
ATOM 791 C CA . TYR A 1 93 ? -5.191 -0.708 -8.579 1.00 98.31 93 TYR A CA 1
ATOM 792 C C 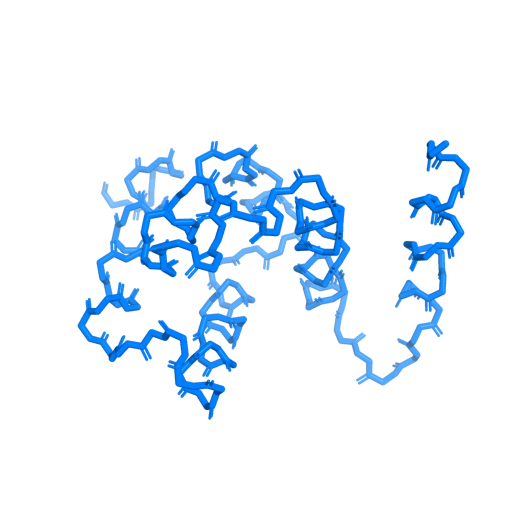. TYR A 1 93 ? -5.136 -0.028 -9.956 1.00 98.31 93 TYR A C 1
ATOM 794 O O . TYR A 1 93 ? -5.370 1.171 -10.050 1.00 98.31 93 TYR A O 1
ATOM 802 N N . GLU A 1 94 ? -4.885 -0.779 -11.030 1.00 97.69 94 GLU A N 1
ATOM 803 C CA . GLU A 1 94 ? -4.824 -0.248 -12.401 1.00 97.69 94 GLU A CA 1
ATOM 804 C C . GLU A 1 94 ? -6.118 0.457 -12.819 1.00 97.69 94 GLU A C 1
ATOM 806 O O . GLU A 1 94 ? -6.066 1.529 -13.424 1.00 97.69 94 GLU A O 1
ATOM 811 N N . LYS A 1 95 ? -7.272 -0.113 -12.450 1.00 97.69 95 LYS A N 1
ATOM 812 C CA . LYS A 1 95 ? -8.585 0.496 -12.699 1.00 97.69 95 LYS A CA 1
ATOM 813 C C . LYS A 1 95 ? -8.764 1.806 -11.943 1.00 97.69 95 LYS A C 1
ATOM 815 O O . LYS A 1 95 ? -9.266 2.762 -12.521 1.00 97.69 95 LYS A O 1
ATOM 820 N N . LEU A 1 96 ? -8.366 1.854 -10.670 1.00 97.38 96 LEU A N 1
ATOM 821 C CA . LEU A 1 96 ? -8.430 3.079 -9.866 1.00 97.38 96 LEU A CA 1
ATOM 822 C C . LEU A 1 96 ? -7.496 4.155 -10.428 1.00 97.38 96 LEU A C 1
ATOM 824 O O . LEU A 1 96 ? -7.885 5.303 -10.612 1.00 97.38 96 LEU A O 1
ATOM 828 N N . ALA A 1 97 ? -6.270 3.761 -10.767 1.00 94.31 97 ALA A N 1
ATOM 829 C CA . ALA A 1 97 ? -5.243 4.657 -11.268 1.00 94.31 97 ALA A CA 1
ATOM 830 C C . ALA A 1 97 ? -5.488 5.129 -12.716 1.00 94.31 97 ALA A C 1
ATOM 832 O O . ALA A 1 97 ? -4.800 6.052 -13.164 1.00 94.31 97 ALA A O 1
ATOM 833 N N . GLY A 1 98 ? -6.443 4.534 -13.440 1.00 91.38 98 GLY A N 1
ATOM 834 C CA . GLY A 1 98 ? -6.735 4.845 -14.842 1.00 91.38 98 GLY A CA 1
ATOM 835 C C . GLY A 1 98 ? -5.606 4.440 -15.792 1.00 91.38 98 GLY A C 1
ATOM 836 O O . GLY A 1 98 ? -5.301 5.176 -16.726 1.00 91.38 98 GLY A O 1
ATOM 837 N N . VAL A 1 99 ? -4.935 3.319 -15.507 1.00 78.00 99 VAL A N 1
ATOM 838 C CA . VAL A 1 99 ? -3.764 2.826 -16.263 1.00 78.00 99 VAL A CA 1
ATOM 839 C C . VAL A 1 99 ? -4.145 1.689 -17.234 1.00 78.00 99 VAL A C 1
ATOM 841 O O . VAL A 1 99 ? -3.287 1.191 -17.959 1.00 78.00 99 VAL A O 1
ATOM 844 N N . VAL A 1 100 ? -5.431 1.307 -17.300 1.00 56.19 100 VAL A N 1
ATOM 845 C CA . VAL A 1 100 ? -6.002 0.319 -18.241 1.00 56.19 100 VAL A CA 1
ATOM 846 C C . VAL A 1 100 ? -7.408 0.725 -18.663 1.00 56.19 100 VAL A C 1
ATOM 848 O O . VAL A 1 100 ? -8.209 1.054 -17.757 1.00 56.19 100 VAL A O 1
#

Radius of gyration: 13.21 Å; chains: 1; bounding box: 30×28×36 Å

pLDDT: mean 94.77, std 6.89, range [56.19, 98.69]

Organism: Gloeophyllum trabeum (strain ATCC 11539 / FP-39264 / Madison 617) (NCBI:txid670483)

Sequence (100 aa):
MSWFVIDKEEEIFELDDVRDEDKVMMALWGRWILLNRNKFVRDYYRGTIAFVDEYWEMIKLAAGWSALRVWLLMFVVNRFLDGAQVARVLKHYEKLAGVV

Secondary structure (DSSP, 8-state):
-HHHHHHHHHHHHT-TTS-HHHHHHHHHHHHHHHHHHHHHHH-HHHHHHHHHHHHHHHHHHHTHHHHHHHHHHHHHHTTS--HHHHHHHHHHHHHHHT--

Foldseek 3Di:
DVVVLVVVLVVLVPDPPDDFLLSLVVSLCVVLCVPCVVVCVVAVLVSLLVSCVVCLVVNVPGRDLVSLLVVVVVCVVVVSDDPVSSVVSSVSSCVVSVVD